Protein AF-A0A9P9FT14-F1 (afdb_monomer_lite)

Foldseek 3Di:
DDDPDDPVVPSCVPVVCCCVPDVVPHDDDPDDDQLDPAPFQSVLCVFAVDHCVVQQCQHCDPPSDDPVSCVVSVSVVHTNLVVCVVVVDHRDDDD

Radius of gyration: 15.84 Å; chains: 1; bounding box: 35×27×39 Å

Organism: NCBI:txid307937

pLDDT: mean 94.94, std 5.31, range [50.03, 98.38]

Structure (mmCIF, N/CA/C/O backbone):
data_AF-A0A9P9FT14-F1
#
_entry.id   AF-A0A9P9FT14-F1
#
loop_
_atom_site.group_PDB
_atom_site.id
_atom_site.type_symbol
_atom_site.label_atom_id
_atom_site.label_alt_id
_atom_site.label_comp_id
_atom_site.label_asym_id
_atom_site.label_entity_id
_atom_site.label_seq_id
_atom_site.pdbx_PDB_ins_code
_atom_site.Cartn_x
_atom_site.Cartn_y
_atom_site.Cartn_z
_atom_site.occupancy
_atom_site.B_iso_or_equiv
_atom_site.auth_seq_id
_atom_site.auth_comp_id
_atom_site.auth_asym_id
_atom_site.auth_atom_id
_atom_site.pdbx_PDB_model_num
ATOM 1 N N . MET A 1 1 ? -3.913 3.283 5.337 1.00 90.44 1 MET A N 1
ATOM 2 C CA . MET A 1 1 ? -2.469 3.060 5.559 1.00 90.44 1 MET A CA 1
ATOM 3 C C . MET A 1 1 ? -1.929 4.260 6.314 1.00 90.44 1 MET A C 1
ATOM 5 O O . MET A 1 1 ? -2.135 5.371 5.846 1.00 90.44 1 MET A O 1
ATOM 9 N N . SER A 1 2 ? -1.326 4.044 7.478 1.00 94.94 2 SER A N 1
ATOM 10 C CA . SER A 1 2 ? -0.555 5.057 8.211 1.00 94.94 2 SER A CA 1
ATOM 11 C C . SER A 1 2 ? 0.916 5.015 7.780 1.00 94.94 2 SER A C 1
ATOM 13 O O . SER A 1 2 ? 1.339 4.038 7.160 1.00 94.94 2 SER A O 1
ATOM 15 N N . ASP A 1 3 ? 1.676 6.067 8.078 1.00 96.31 3 ASP A N 1
ATOM 16 C CA . ASP A 1 3 ? 3.124 6.131 7.842 1.00 96.31 3 ASP A CA 1
ATOM 17 C C . ASP A 1 3 ? 3.854 5.957 9.177 1.00 96.31 3 ASP A C 1
ATOM 19 O O . ASP A 1 3 ? 3.503 6.633 10.140 1.00 96.31 3 ASP A O 1
ATOM 23 N N . ASP A 1 4 ? 4.784 5.004 9.251 1.00 95.44 4 ASP A N 1
ATOM 24 C CA . ASP A 1 4 ? 5.623 4.684 10.422 1.00 95.44 4 ASP A CA 1
ATOM 25 C C . ASP A 1 4 ? 4.902 4.427 11.766 1.00 95.44 4 ASP A C 1
ATOM 27 O O . ASP A 1 4 ? 5.537 4.342 12.814 1.00 95.44 4 ASP A O 1
ATOM 31 N N . GLN A 1 5 ? 3.577 4.242 11.757 1.00 95.12 5 GLN A N 1
ATOM 32 C CA . GLN A 1 5 ? 2.802 3.934 12.960 1.00 95.12 5 GLN A CA 1
ATOM 33 C C . GLN A 1 5 ? 3.177 2.561 13.525 1.00 95.12 5 GLN A C 1
ATOM 35 O O . GLN A 1 5 ? 3.058 1.543 12.839 1.00 95.12 5 GLN A O 1
ATOM 40 N N . ASP A 1 6 ? 3.508 2.512 14.810 1.00 91.06 6 ASP A N 1
ATOM 41 C CA . ASP A 1 6 ? 3.897 1.283 15.489 1.00 91.06 6 ASP A CA 1
ATOM 42 C C . ASP A 1 6 ? 2.920 0.926 16.627 1.00 91.06 6 ASP A C 1
ATOM 44 O O . ASP A 1 6 ? 2.443 1.785 17.360 1.00 91.06 6 ASP A O 1
ATOM 48 N N . ARG A 1 7 ? 2.605 -0.355 16.827 1.00 90.25 7 ARG A N 1
ATOM 49 C CA . ARG A 1 7 ? 1.764 -0.770 17.968 1.00 90.25 7 ARG A CA 1
ATOM 50 C C . ARG A 1 7 ? 2.568 -0.899 19.269 1.00 90.25 7 ARG A C 1
ATOM 52 O O . ARG A 1 7 ? 2.017 -0.703 20.351 1.00 90.25 7 ARG A O 1
ATOM 59 N N . GLN A 1 8 ? 3.843 -1.269 19.174 1.00 91.38 8 GLN A N 1
ATOM 60 C CA . GLN A 1 8 ? 4.652 -1.721 20.308 1.00 91.38 8 GLN A CA 1
ATOM 61 C C . GLN A 1 8 ? 4.980 -0.602 21.305 1.00 91.38 8 GLN A C 1
ATOM 63 O O . GLN A 1 8 ? 5.051 -0.856 22.504 1.00 91.38 8 GLN A O 1
ATOM 68 N N . LEU A 1 9 ? 5.116 0.632 20.828 1.00 94.00 9 LEU A N 1
ATOM 69 C CA . LEU A 1 9 ? 5.327 1.840 21.624 1.00 94.00 9 LEU A CA 1
ATOM 70 C C . LEU A 1 9 ? 4.000 2.460 22.092 1.00 94.00 9 LEU A C 1
ATOM 72 O O . LEU A 1 9 ? 3.985 3.558 22.643 1.00 94.00 9 LEU A O 1
ATOM 76 N N . GLY A 1 10 ? 2.870 1.766 21.900 1.00 94.44 10 GLY A N 1
ATOM 77 C CA . GLY A 1 10 ? 1.569 2.177 22.430 1.00 94.44 10 GLY A CA 1
ATOM 78 C C . GLY A 1 10 ? 0.917 3.340 21.683 1.00 94.44 10 GLY A C 1
ATOM 79 O O . GLY A 1 10 ? 0.023 3.986 22.229 1.00 94.44 10 GLY A O 1
ATOM 80 N N . SER A 1 11 ? 1.317 3.610 20.437 1.00 94.19 11 SER A N 1
ATOM 81 C CA . SER A 1 11 ? 0.826 4.764 19.667 1.00 94.19 11 SER A CA 1
ATOM 82 C C . SER A 1 11 ? -0.708 4.798 19.501 1.00 94.19 11 SER A C 1
ATOM 84 O O . SER A 1 11 ? -1.309 5.869 19.430 1.00 94.19 11 SER A O 1
ATOM 86 N N . LEU A 1 12 ? -1.368 3.633 19.507 1.00 95.06 12 LEU A N 1
ATOM 87 C CA . LEU A 1 12 ? -2.821 3.515 19.335 1.00 95.06 12 LEU A CA 1
ATOM 88 C C . LEU A 1 12 ? -3.621 3.876 20.598 1.00 95.06 12 LEU A C 1
ATOM 90 O O . LEU A 1 12 ? -4.839 4.057 20.514 1.00 95.06 12 LEU A O 1
ATOM 94 N N . ASN A 1 13 ? -2.968 3.987 21.763 1.00 95.31 13 ASN A N 1
ATOM 95 C CA . ASN A 1 13 ? -3.627 4.264 23.048 1.00 95.31 13 ASN A CA 1
ATOM 96 C C . ASN A 1 13 ? -4.307 5.641 23.072 1.00 95.31 13 ASN A C 1
ATOM 98 O O . ASN A 1 13 ? -5.257 5.855 23.820 1.00 95.31 13 ASN A O 1
ATOM 102 N N . TYR A 1 14 ? -3.848 6.560 22.223 1.00 95.06 14 TYR A N 1
ATOM 103 C CA . TYR A 1 14 ? -4.328 7.940 22.151 1.00 95.06 14 TYR A CA 1
ATOM 104 C C . TYR A 1 14 ? -5.241 8.193 20.944 1.00 95.06 14 TYR A C 1
ATOM 106 O O . TYR A 1 14 ? -5.496 9.340 20.583 1.00 95.06 14 TYR A O 1
ATOM 114 N N . MET A 1 15 ? -5.753 7.133 20.309 1.00 97.12 15 MET A N 1
ATOM 115 C CA . MET A 1 15 ? -6.603 7.215 19.117 1.00 97.12 15 MET A CA 1
ATOM 116 C C . MET A 1 15 ? -8.034 6.730 19.420 1.00 97.12 15 MET A C 1
ATOM 118 O O . MET A 1 15 ? -8.432 5.659 18.959 1.00 97.12 15 MET A O 1
ATOM 122 N N . PRO A 1 16 ? -8.858 7.492 20.170 1.00 97.69 16 PRO A N 1
ATOM 123 C CA . PRO A 1 16 ? -10.167 7.022 20.637 1.00 97.69 16 PRO A CA 1
ATOM 124 C C . PRO A 1 16 ? -11.138 6.683 19.497 1.00 97.69 16 PRO A C 1
ATOM 126 O O . PRO A 1 16 ? -11.922 5.743 19.610 1.00 97.69 16 PRO A O 1
ATOM 129 N N . ALA A 1 17 ? -11.066 7.402 18.371 1.00 98.19 17 ALA A N 1
ATOM 130 C CA . ALA A 1 17 ? -11.857 7.078 17.185 1.00 98.19 17 ALA A CA 1
ATOM 131 C C . ALA A 1 17 ? -11.422 5.747 16.546 1.00 98.19 17 ALA A C 1
ATOM 133 O O . ALA A 1 17 ? -12.275 4.952 16.166 1.00 98.19 17 ALA A O 1
ATOM 134 N N . LEU A 1 18 ? -10.113 5.467 16.485 1.00 96.88 18 LEU A N 1
ATOM 135 C CA . LEU A 1 18 ? -9.592 4.192 15.981 1.00 96.88 18 LEU A CA 1
ATOM 136 C C . LEU A 1 18 ? -10.055 3.027 16.864 1.00 96.88 18 LEU A C 1
ATOM 138 O O . LEU A 1 18 ? -10.538 2.021 16.347 1.00 96.88 18 LEU A O 1
ATOM 142 N N . GLN A 1 19 ? -9.955 3.189 18.187 1.00 97.31 19 GLN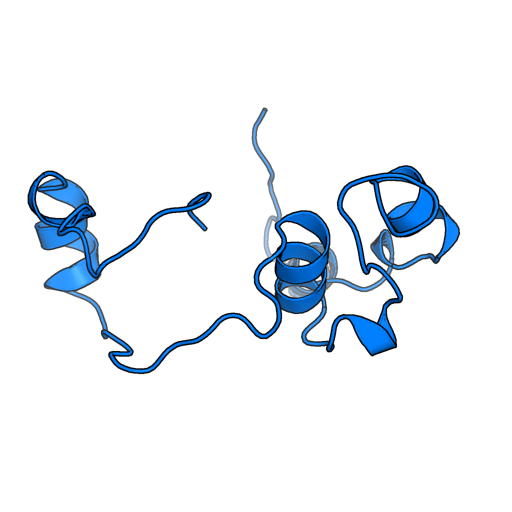 A N 1
ATOM 143 C CA . GLN A 1 19 ? -10.393 2.177 19.150 1.00 97.31 19 GLN A CA 1
ATOM 144 C C . GLN A 1 19 ? -11.891 1.871 18.998 1.00 97.31 19 GLN A C 1
ATOM 146 O O . GLN A 1 19 ? -12.289 0.712 18.910 1.00 97.31 19 GLN A O 1
ATOM 151 N N . ARG A 1 20 ? -12.726 2.913 18.902 1.00 98.12 20 ARG A N 1
ATOM 152 C CA . ARG A 1 20 ? -14.186 2.769 18.822 1.00 98.12 20 ARG A CA 1
ATOM 153 C C . ARG A 1 20 ? -14.683 2.253 17.471 1.00 98.12 20 ARG A C 1
ATOM 155 O O . ARG A 1 20 ? -15.619 1.459 17.441 1.00 98.12 20 ARG A O 1
ATOM 162 N N . GLU A 1 21 ? -14.121 2.734 16.364 1.00 97.94 21 GLU A N 1
ATOM 163 C CA . GLU A 1 21 ? -14.661 2.448 15.028 1.00 97.94 21 GLU A CA 1
ATOM 164 C C . GLU A 1 21 ? -13.987 1.262 14.341 1.00 97.94 21 GLU A C 1
ATOM 166 O O . GLU A 1 21 ? -14.666 0.519 13.641 1.00 97.94 21 GLU A O 1
ATOM 171 N N . MET A 1 22 ? -12.680 1.066 14.538 1.00 96.44 22 MET A N 1
ATOM 172 C CA . MET A 1 22 ? -11.918 0.049 13.805 1.00 96.44 22 MET A CA 1
ATOM 173 C C . MET A 1 22 ? -11.573 -1.154 14.680 1.00 96.44 22 MET A C 1
ATOM 175 O O . MET A 1 22 ? -11.786 -2.283 14.255 1.00 96.44 22 MET A O 1
ATOM 179 N N . VAL A 1 23 ? -11.073 -0.935 15.901 1.00 95.56 23 VAL A N 1
ATOM 180 C CA . VAL A 1 23 ? -10.683 -2.040 16.796 1.00 95.56 23 VAL A CA 1
ATOM 181 C C . VAL A 1 23 ? -11.922 -2.756 17.337 1.00 95.56 23 VAL A C 1
ATOM 183 O O . VAL A 1 23 ? -12.048 -3.963 17.174 1.00 95.56 23 VAL A O 1
ATOM 186 N N . ALA A 1 24 ? -12.878 -2.022 17.915 1.00 97.81 24 ALA A N 1
ATOM 187 C CA . ALA A 1 24 ? -14.063 -2.621 18.538 1.00 97.81 24 ALA A CA 1
ATOM 188 C C . ALA A 1 24 ? -15.057 -3.260 17.547 1.00 97.81 24 ALA A C 1
ATOM 190 O O . ALA A 1 24 ? -15.872 -4.083 17.957 1.00 97.81 24 ALA A O 1
ATOM 191 N N . LYS A 1 25 ? -15.024 -2.872 16.264 1.00 98.38 25 LYS A N 1
ATOM 192 C CA . LYS A 1 25 ? -15.964 -3.342 15.225 1.00 98.38 25 LYS A CA 1
ATOM 193 C C . LYS A 1 25 ? -15.301 -4.174 14.122 1.00 98.38 25 LYS A C 1
ATOM 195 O O . LYS A 1 25 ? -15.988 -4.610 13.202 1.00 98.38 25 LYS A O 1
ATOM 200 N N . GLY A 1 26 ? -13.981 -4.343 14.174 1.00 96.88 26 GLY A N 1
ATOM 201 C CA . GLY A 1 26 ? -13.190 -4.994 13.135 1.00 96.88 26 GLY A CA 1
ATOM 202 C C . GLY A 1 26 ? -12.521 -6.281 13.607 1.00 96.88 26 GLY A C 1
ATOM 203 O O . GLY A 1 26 ? -12.869 -6.859 14.633 1.00 96.88 26 GLY A O 1
ATOM 204 N N . VAL A 1 27 ? -11.538 -6.724 12.826 1.00 97.25 27 VAL A N 1
ATOM 205 C CA . VAL A 1 27 ? -10.694 -7.883 13.130 1.00 97.25 27 VAL A CA 1
ATOM 206 C C . VAL A 1 27 ? -9.247 -7.416 13.214 1.00 97.25 27 VAL A C 1
ATOM 208 O O . VAL A 1 27 ? -8.753 -6.748 12.305 1.00 97.25 27 VAL A O 1
ATOM 211 N N . GLU A 1 28 ? -8.562 -7.780 14.297 1.00 94.31 28 GLU A N 1
ATOM 212 C CA . GLU A 1 28 ? -7.138 -7.505 14.470 1.00 94.31 28 GLU A CA 1
ATOM 213 C C . GLU A 1 28 ? -6.294 -8.706 14.028 1.00 94.31 28 GLU A C 1
ATOM 215 O O . GLU A 1 28 ? -6.450 -9.822 14.526 1.00 94.31 28 GLU A O 1
ATOM 220 N N . PHE A 1 29 ? -5.334 -8.456 13.140 1.00 95.44 29 PHE A N 1
ATOM 221 C CA . PHE A 1 29 ? -4.271 -9.406 12.830 1.00 95.44 29 PHE A CA 1
ATOM 222 C C . PHE A 1 29 ? -3.072 -9.124 13.738 1.00 95.44 29 PHE A C 1
ATOM 224 O O . PHE A 1 29 ? -2.242 -8.267 13.442 1.00 95.44 29 PHE A O 1
ATOM 231 N N . SER A 1 30 ? -2.971 -9.856 14.849 1.00 92.94 30 SER A N 1
ATOM 232 C CA . SER A 1 30 ? -1.919 -9.655 15.858 1.00 92.94 30 SER A CA 1
ATOM 233 C C . SER A 1 30 ? -0.501 -9.964 15.360 1.00 92.94 30 SER A C 1
ATOM 235 O 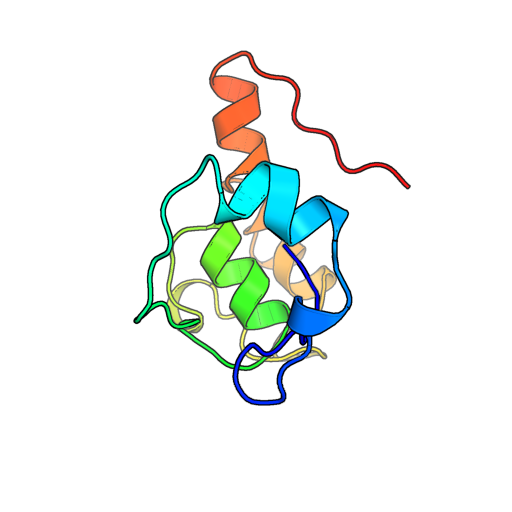O . SER A 1 30 ? 0.460 -9.483 15.952 1.00 92.94 30 SER A O 1
ATOM 237 N N . ASN A 1 31 ? -0.381 -10.728 14.269 1.00 94.56 31 ASN A N 1
ATOM 238 C CA . ASN A 1 31 ? 0.874 -11.122 13.627 1.00 94.56 31 ASN A CA 1
ATOM 239 C C . ASN A 1 31 ? 0.879 -10.718 12.142 1.00 94.56 31 ASN A C 1
ATOM 241 O O . ASN A 1 31 ? 0.965 -11.565 11.253 1.00 94.56 31 ASN A O 1
ATOM 245 N N . HIS A 1 32 ? 0.728 -9.421 11.871 1.00 93.62 32 HIS A N 1
ATOM 246 C CA . HIS A 1 32 ? 0.838 -8.851 10.528 1.00 93.62 32 HIS A CA 1
ATOM 247 C C . HIS A 1 32 ? 2.183 -8.138 10.352 1.00 93.62 32 HIS A C 1
ATOM 249 O O . HIS A 1 32 ? 2.571 -7.329 11.192 1.00 93.62 32 HIS A O 1
ATOM 255 N N . PHE A 1 33 ? 2.874 -8.407 9.242 1.00 94.88 33 PHE A N 1
ATOM 256 C CA . PHE A 1 33 ? 4.203 -7.864 8.966 1.00 94.88 33 PHE A CA 1
ATOM 257 C C . PHE A 1 33 ? 4.271 -7.280 7.556 1.00 94.88 33 PHE A C 1
ATOM 259 O O . PHE A 1 33 ? 3.780 -7.883 6.601 1.00 94.88 33 PHE A O 1
ATOM 266 N N . ALA A 1 34 ? 4.940 -6.135 7.416 1.00 95.75 34 ALA A N 1
ATOM 267 C CA . ALA A 1 34 ? 5.363 -5.651 6.109 1.00 95.75 34 ALA A CA 1
ATOM 268 C C . ALA A 1 34 ? 6.483 -6.550 5.565 1.00 95.75 34 ALA A C 1
ATOM 270 O O . ALA A 1 34 ? 7.386 -6.946 6.301 1.00 95.75 34 ALA A O 1
ATOM 271 N N . THR A 1 35 ? 6.475 -6.829 4.262 1.00 96.00 35 THR A N 1
ATOM 272 C CA . THR A 1 35 ? 7.518 -7.652 3.621 1.00 96.00 35 THR A CA 1
ATOM 273 C C . THR A 1 35 ? 8.872 -6.941 3.521 1.00 96.00 35 THR A C 1
ATOM 275 O O . THR A 1 35 ? 9.880 -7.572 3.222 1.00 96.00 35 THR A O 1
ATOM 278 N N . VAL A 1 36 ? 8.893 -5.615 3.692 1.00 97.06 36 VAL A N 1
ATOM 279 C CA . VAL A 1 36 ? 10.089 -4.765 3.648 1.00 97.06 36 VAL A CA 1
ATOM 280 C C . VAL A 1 36 ? 9.851 -3.504 4.488 1.00 97.06 36 VAL A C 1
ATOM 282 O O . VAL A 1 36 ? 8.808 -2.865 4.372 1.00 97.06 36 VAL A O 1
ATOM 285 N N . SER A 1 37 ? 10.811 -3.129 5.334 1.00 96.00 37 SER A N 1
ATOM 286 C CA . SER A 1 37 ? 10.724 -1.995 6.271 1.00 96.00 37 SER A CA 1
ATOM 287 C C . SER A 1 37 ? 11.283 -0.692 5.680 1.00 96.00 37 SER A C 1
ATOM 289 O O . SER A 1 37 ? 12.110 -0.012 6.281 1.00 96.00 37 SER A O 1
ATOM 291 N N . ASN A 1 38 ? 10.865 -0.362 4.457 1.00 96.50 38 ASN A N 1
ATOM 292 C CA . ASN A 1 38 ? 11.270 0.854 3.751 1.00 96.50 38 ASN A CA 1
ATOM 293 C C . ASN A 1 38 ? 10.061 1.409 2.977 1.00 96.50 38 ASN A C 1
ATOM 295 O O . ASN A 1 38 ? 9.376 0.632 2.312 1.00 96.50 38 ASN A O 1
ATOM 299 N N . CYS A 1 39 ? 9.765 2.712 3.070 1.00 95.56 39 CYS A N 1
ATOM 300 C CA . CYS A 1 39 ? 8.451 3.252 2.702 1.00 95.56 39 CYS A CA 1
ATOM 301 C C . CYS A 1 39 ? 8.065 3.013 1.229 1.00 95.56 39 CYS A C 1
ATOM 303 O O . CYS A 1 39 ? 7.015 2.422 0.976 1.00 95.56 39 CYS A O 1
ATOM 305 N N . CYS A 1 40 ? 8.897 3.396 0.250 1.00 95.88 40 CYS A N 1
ATOM 306 C CA . CYS A 1 40 ? 8.582 3.188 -1.171 1.00 95.88 40 CYS A CA 1
ATOM 307 C C . CYS A 1 40 ? 8.498 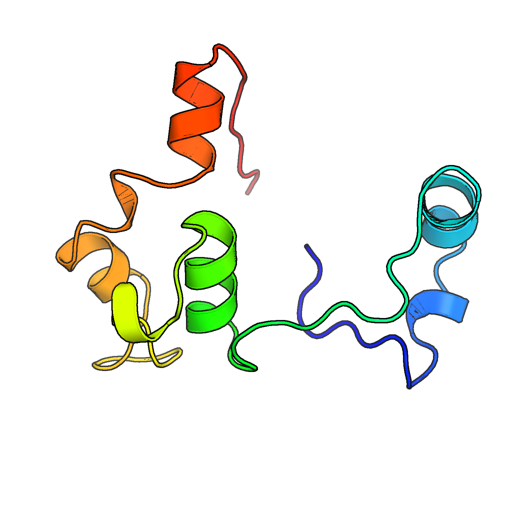1.694 -1.539 1.00 95.88 40 CYS A C 1
ATOM 309 O O . CYS A 1 40 ? 7.484 1.305 -2.121 1.00 95.88 40 CYS A O 1
ATOM 311 N N . PRO A 1 41 ? 9.473 0.839 -1.165 1.00 97.00 41 PRO A N 1
ATOM 312 C CA . PRO A 1 41 ? 9.372 -0.606 -1.376 1.00 97.00 41 PRO A CA 1
ATOM 313 C C . PRO A 1 41 ? 8.134 -1.237 -0.725 1.00 97.00 41 PRO A C 1
ATOM 315 O O . PRO A 1 41 ? 7.453 -2.038 -1.353 1.00 97.00 41 PRO A O 1
ATOM 318 N N . SER A 1 42 ? 7.802 -0.850 0.510 1.00 97.56 42 SER A N 1
ATOM 319 C CA . SER A 1 42 ? 6.659 -1.392 1.259 1.00 97.56 42 SER A CA 1
ATOM 320 C C . SER A 1 42 ? 5.333 -1.054 0.580 1.00 97.56 42 SER A C 1
ATOM 322 O O . SER A 1 42 ? 4.488 -1.924 0.367 1.00 97.56 42 SER A O 1
ATOM 324 N N . ARG A 1 43 ? 5.178 0.205 0.151 1.00 96.69 43 ARG A N 1
ATOM 325 C CA . ARG A 1 43 ? 3.984 0.686 -0.558 1.00 96.69 43 ARG A CA 1
ATOM 326 C C . ARG A 1 43 ? 3.847 0.046 -1.938 1.00 96.69 43 ARG A C 1
ATOM 328 O O . ARG A 1 43 ? 2.742 -0.347 -2.303 1.00 96.69 43 ARG A O 1
ATOM 335 N N . ALA A 1 44 ? 4.949 -0.102 -2.674 1.00 96.56 44 ALA A N 1
ATOM 336 C CA . ALA A 1 44 ? 4.964 -0.817 -3.949 1.00 96.56 44 ALA A CA 1
ATOM 337 C C . ALA A 1 44 ? 4.519 -2.277 -3.769 1.00 96.56 44 ALA A C 1
ATOM 339 O O . ALA A 1 44 ? 3.627 -2.735 -4.485 1.00 96.56 44 ALA A O 1
ATOM 340 N N . SER A 1 45 ? 5.066 -2.977 -2.768 1.00 97.06 45 SER A N 1
ATOM 341 C CA . SER A 1 45 ? 4.672 -4.353 -2.458 1.00 97.06 45 SER A CA 1
ATOM 342 C C . SER A 1 45 ? 3.188 -4.469 -2.108 1.00 97.06 45 SER A C 1
ATOM 344 O O . SER A 1 45 ? 2.499 -5.338 -2.640 1.00 97.06 45 SER A O 1
ATOM 346 N N . LEU A 1 46 ? 2.671 -3.567 -1.264 1.00 97.12 46 LEU A N 1
ATOM 347 C CA . LEU A 1 46 ? 1.259 -3.541 -0.871 1.00 97.12 46 LEU A CA 1
ATOM 348 C C . LEU A 1 46 ? 0.326 -3.323 -2.072 1.00 97.12 46 LEU A C 1
ATOM 350 O O . LEU A 1 46 ? -0.687 -4.005 -2.192 1.00 97.12 46 LEU A O 1
ATOM 354 N N . LEU A 1 47 ? 0.655 -2.377 -2.956 1.00 96.75 47 LEU A N 1
ATOM 355 C CA . LEU A 1 47 ? -0.205 -2.004 -4.083 1.00 96.75 47 LEU A CA 1
ATOM 356 C C . LEU A 1 47 ? -0.156 -2.997 -5.251 1.00 96.75 47 LEU A C 1
ATOM 358 O O . LEU A 1 47 ? -1.070 -3.000 -6.073 1.00 96.75 47 LEU A O 1
ATOM 362 N N . ARG A 1 48 ? 0.895 -3.818 -5.341 1.00 96.88 48 ARG A N 1
ATOM 363 C CA . ARG A 1 48 ? 1.075 -4.819 -6.408 1.00 96.88 48 ARG A CA 1
ATOM 364 C C . ARG A 1 48 ? 0.828 -6.248 -5.955 1.00 96.88 48 ARG A C 1
ATOM 366 O O . ARG A 1 48 ? 0.716 -7.126 -6.800 1.00 96.88 48 ARG A O 1
ATOM 373 N N . GLY A 1 49 ? 0.807 -6.507 -4.648 1.00 96.62 49 GLY A N 1
ATOM 374 C CA . GLY A 1 49 ? 0.809 -7.872 -4.118 1.00 96.62 49 GLY A CA 1
ATOM 375 C C . GLY A 1 49 ? 2.079 -8.651 -4.486 1.00 96.62 49 GLY A C 1
ATOM 376 O O . GLY A 1 49 ? 2.038 -9.869 -4.628 1.00 96.62 49 GLY A O 1
ATOM 377 N N . GLN A 1 50 ? 3.201 -7.955 -4.683 1.00 96.81 50 GLN A N 1
ATOM 378 C CA . GLN A 1 50 ? 4.479 -8.517 -5.131 1.00 96.81 50 GLN A CA 1
ATOM 379 C C . GLN A 1 50 ? 5.582 -8.204 -4.114 1.00 96.81 50 GLN A C 1
ATOM 381 O O . GLN A 1 50 ? 5.493 -7.225 -3.381 1.00 96.81 50 GLN A O 1
ATOM 386 N N . ALA A 1 51 ? 6.641 -9.013 -4.057 1.00 96.81 51 ALA A N 1
ATOM 387 C CA . ALA A 1 51 ? 7.791 -8.696 -3.214 1.00 96.81 51 ALA A CA 1
ATOM 388 C C . ALA A 1 51 ? 8.628 -7.558 -3.828 1.00 96.81 51 ALA A C 1
ATOM 390 O O . ALA A 1 51 ? 8.634 -7.361 -5.043 1.00 96.81 51 ALA A O 1
ATOM 391 N N . ALA A 1 52 ? 9.409 -6.847 -3.007 1.00 96.50 52 ALA A N 1
ATOM 392 C CA . ALA A 1 52 ? 10.224 -5.716 -3.472 1.00 96.50 52 ALA A CA 1
ATOM 393 C C . ALA A 1 52 ? 11.237 -6.099 -4.571 1.00 96.50 52 ALA A C 1
ATOM 395 O O . ALA A 1 52 ? 11.554 -5.292 -5.441 1.00 96.50 52 ALA A O 1
ATOM 396 N N . HIS A 1 53 ? 11.730 -7.342 -4.562 1.00 95.12 53 HIS A N 1
ATOM 397 C CA . HIS A 1 53 ? 12.624 -7.845 -5.607 1.00 95.12 53 HIS A CA 1
ATOM 398 C C . HIS A 1 53 ? 11.902 -8.129 -6.936 1.00 95.12 53 HIS A C 1
ATOM 400 O O . HIS A 1 53 ? 12.560 -8.191 -7.967 1.00 95.12 53 HIS A O 1
ATOM 406 N N . SER A 1 54 ? 10.575 -8.293 -6.929 1.00 96.25 54 SER A N 1
ATOM 407 C CA . SER A 1 54 ? 9.773 -8.511 -8.138 1.00 96.25 54 SER A CA 1
ATOM 408 C C . SER A 1 54 ? 9.526 -7.208 -8.900 1.00 96.25 54 SER A C 1
ATOM 410 O O . SER A 1 54 ? 9.605 -7.210 -10.120 1.00 96.25 54 SER A O 1
ATOM 412 N N . THR A 1 55 ? 9.270 -6.102 -8.188 1.00 95.19 55 THR A N 1
ATOM 413 C CA . THR A 1 55 ? 9.069 -4.760 -8.784 1.00 95.19 55 THR A CA 1
ATOM 414 C C . THR A 1 55 ? 10.375 -3.979 -8.951 1.00 95.19 55 THR A C 1
ATOM 416 O O . THR A 1 55 ? 10.418 -2.920 -9.573 1.00 95.19 55 THR A O 1
ATOM 419 N N . ASN A 1 56 ? 11.458 -4.459 -8.328 1.00 95.88 56 ASN A N 1
ATOM 420 C CA . ASN A 1 56 ? 12.753 -3.785 -8.243 1.00 95.88 56 ASN A CA 1
ATOM 421 C C . ASN A 1 56 ? 12.685 -2.369 -7.622 1.00 95.88 56 ASN A C 1
ATOM 423 O O . ASN A 1 56 ? 13.623 -1.582 -7.759 1.00 95.88 56 ASN A O 1
ATOM 427 N N . ILE A 1 57 ? 11.615 -2.021 -6.898 1.00 97.00 57 ILE A N 1
ATOM 428 C CA . ILE A 1 57 ? 11.575 -0.822 -6.052 1.00 97.00 57 ILE A CA 1
ATOM 429 C C . ILE A 1 57 ? 12.184 -1.190 -4.701 1.00 97.00 57 ILE A C 1
ATOM 431 O O . ILE A 1 57 ? 11.523 -1.752 -3.833 1.00 97.00 57 ILE A O 1
ATOM 435 N N . THR A 1 58 ? 13.471 -0.896 -4.530 1.00 96.44 58 THR A N 1
ATOM 436 C CA . THR A 1 58 ? 14.290 -1.374 -3.402 1.00 96.44 58 THR A CA 1
ATOM 437 C C . THR A 1 58 ? 14.755 -0.262 -2.465 1.00 96.44 58 THR A C 1
ATOM 439 O O . THR A 1 58 ? 15.331 -0.540 -1.416 1.00 96.44 58 THR A O 1
ATOM 442 N N . HIS A 1 59 ? 14.491 1.004 -2.803 1.00 95.88 59 HIS A N 1
ATOM 443 C CA . HIS A 1 59 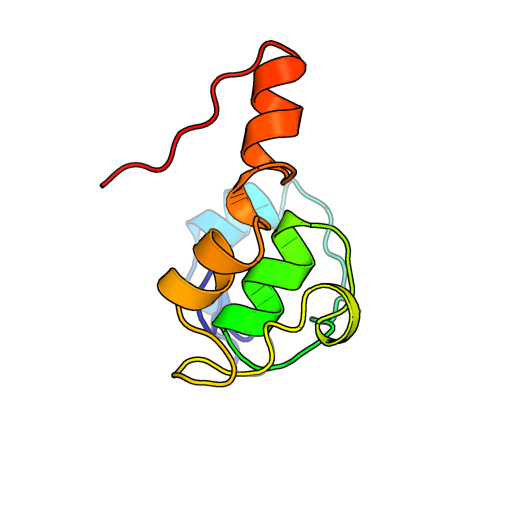? 14.904 2.154 -2.002 1.00 95.88 59 HIS A CA 1
ATOM 444 C C . HIS A 1 59 ? 13.921 3.330 -2.124 1.00 95.88 59 HIS A C 1
ATOM 446 O O . HIS A 1 59 ? 13.056 3.339 -2.994 1.00 95.88 59 HIS A O 1
ATOM 452 N N . VAL A 1 60 ? 14.065 4.351 -1.275 1.00 95.19 60 VAL A N 1
ATOM 453 C CA . VAL A 1 60 ? 13.274 5.599 -1.352 1.00 95.19 60 VAL A CA 1
ATOM 454 C C . VAL A 1 60 ? 13.763 6.578 -2.421 1.00 95.19 60 VAL A C 1
ATOM 456 O O . VAL A 1 60 ? 13.028 7.452 -2.866 1.00 95.19 60 VAL A O 1
ATOM 459 N N . ARG A 1 61 ? 15.034 6.458 -2.809 1.00 95.50 61 ARG A N 1
ATOM 460 C CA . ARG A 1 61 ? 15.755 7.391 -3.688 1.00 95.50 61 ARG A CA 1
ATOM 461 C C . ARG A 1 61 ? 16.307 6.677 -4.925 1.00 95.50 61 ARG A C 1
ATOM 463 O O . ARG A 1 61 ? 16.537 5.462 -4.853 1.00 95.50 61 ARG A O 1
ATOM 470 N N . PRO A 1 62 ? 16.605 7.417 -6.007 1.00 94.06 62 PRO A N 1
ATOM 471 C CA . PRO A 1 62 ? 17.330 6.883 -7.155 1.00 94.06 62 PRO A CA 1
ATOM 472 C C . PRO A 1 62 ? 18.686 6.271 -6.762 1.00 94.06 62 PRO A C 1
ATOM 474 O O . PRO A 1 62 ? 19.291 6.724 -5.788 1.00 94.06 62 PRO A O 1
ATOM 477 N N . PRO A 1 63 ? 19.186 5.263 -7.503 1.00 93.31 63 PRO A N 1
ATOM 478 C CA . PRO A 1 63 ? 18.520 4.556 -8.607 1.00 93.31 63 PRO A CA 1
ATOM 479 C C . PRO A 1 63 ? 17.594 3.413 -8.125 1.00 93.31 63 PRO A C 1
ATOM 481 O O . PRO A 1 63 ? 17.021 2.675 -8.928 1.00 93.31 63 PRO A O 1
ATOM 484 N N . GLY A 1 64 ? 17.472 3.209 -6.809 1.00 93.31 64 GLY A N 1
ATOM 485 C CA . GLY A 1 64 ? 16.752 2.076 -6.213 1.00 93.31 64 GLY A CA 1
ATOM 486 C C . GLY A 1 64 ? 15.230 2.238 -6.162 1.00 93.31 64 GLY A C 1
ATOM 487 O O . GLY A 1 64 ? 14.515 1.241 -6.167 1.00 93.31 64 GLY A O 1
ATOM 488 N N . GLY A 1 65 ? 14.727 3.468 -6.175 1.00 94.25 65 GLY A N 1
ATOM 489 C CA . GLY A 1 65 ? 13.301 3.799 -6.203 1.00 94.25 65 GLY A CA 1
ATOM 490 C C . GLY A 1 65 ? 13.105 5.276 -6.497 1.00 94.25 65 GLY A C 1
ATOM 491 O O . GLY A 1 65 ? 13.942 5.843 -7.191 1.00 94.25 65 GLY A O 1
ATOM 492 N N . ASN A 1 66 ? 12.075 5.879 -5.897 1.00 91.44 66 ASN A N 1
ATOM 493 C CA . ASN A 1 66 ? 11.372 7.101 -6.318 1.00 91.44 66 ASN A CA 1
ATOM 494 C C . ASN A 1 66 ? 10.210 6.834 -7.295 1.00 91.44 66 ASN A C 1
ATOM 496 O O . ASN A 1 66 ? 10.035 5.723 -7.800 1.00 91.44 66 ASN A O 1
ATOM 500 N N . TYR A 1 67 ? 9.398 7.868 -7.529 1.00 92.12 67 TYR A N 1
ATOM 501 C CA . TYR A 1 67 ? 8.252 7.778 -8.431 1.00 92.12 67 TYR A CA 1
ATOM 502 C C . TYR A 1 67 ? 8.663 7.651 -9.906 1.00 92.12 67 TYR A C 1
ATOM 504 O O . TYR A 1 67 ? 7.990 6.964 -10.668 1.00 92.12 67 TYR A O 1
ATOM 512 N N . ASP A 1 68 ? 9.794 8.231 -10.313 1.00 94.88 68 ASP A N 1
ATOM 513 C CA . ASP A 1 68 ? 10.263 8.106 -11.697 1.00 94.88 68 ASP A CA 1
ATOM 514 C C . ASP A 1 68 ? 10.593 6.655 -12.047 1.00 94.88 68 ASP A C 1
ATOM 516 O O . ASP 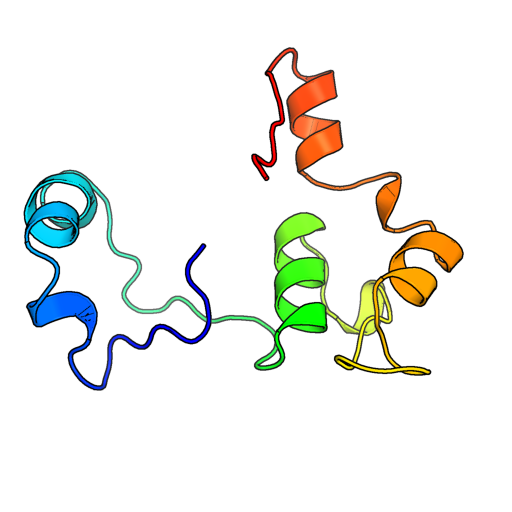A 1 68 ? 10.166 6.168 -13.089 1.00 94.88 68 ASP A O 1
ATOM 520 N N . LYS A 1 69 ? 11.285 5.925 -11.162 1.00 95.12 69 LYS A N 1
ATOM 521 C CA . LYS A 1 69 ? 11.570 4.499 -11.351 1.00 95.12 69 LYS A CA 1
ATOM 522 C C . LYS A 1 69 ? 10.284 3.689 -11.470 1.00 95.12 69 LYS A C 1
ATOM 524 O O . LYS A 1 69 ? 10.193 2.841 -12.348 1.00 95.12 69 LYS A O 1
ATOM 529 N N . TRP A 1 70 ? 9.309 3.964 -10.604 1.00 95.06 70 TRP A N 1
ATOM 530 C CA . TRP A 1 70 ? 8.001 3.309 -10.617 1.00 95.06 70 TRP A CA 1
ATOM 531 C C . TRP A 1 70 ? 7.304 3.444 -11.978 1.00 95.06 70 TRP A C 1
ATOM 533 O O . TRP A 1 70 ? 6.869 2.447 -12.548 1.00 95.06 70 TRP A O 1
ATOM 543 N N . ARG A 1 71 ? 7.292 4.659 -12.539 1.00 95.75 71 ARG A N 1
ATOM 544 C CA . ARG A 1 71 ? 6.723 4.930 -13.867 1.00 95.75 71 ARG A CA 1
ATOM 545 C C . ARG A 1 71 ? 7.545 4.338 -15.007 1.00 95.75 71 ARG A C 1
ATOM 547 O O . ARG A 1 71 ? 6.992 3.740 -15.920 1.00 95.75 71 ARG A O 1
ATOM 554 N N . LEU A 1 72 ? 8.870 4.492 -14.972 1.00 95.31 72 LEU A N 1
ATOM 555 C CA . LEU A 1 72 ? 9.765 3.979 -16.018 1.00 95.31 72 LEU A CA 1
ATOM 556 C C . LEU A 1 72 ? 9.745 2.447 -16.100 1.00 95.31 72 LEU A C 1
ATOM 558 O O . LEU A 1 72 ? 9.928 1.896 -17.181 1.00 95.31 72 LEU A O 1
ATOM 562 N N . ALA A 1 73 ? 9.508 1.768 -14.977 1.00 94.06 73 ALA A N 1
ATOM 563 C CA . ALA A 1 73 ? 9.329 0.321 -14.922 1.00 94.06 73 ALA A CA 1
ATOM 564 C C . ALA A 1 73 ? 7.917 -0.140 -15.348 1.00 94.06 73 ALA A C 1
ATOM 566 O O . ALA A 1 73 ? 7.680 -1.340 -15.444 1.00 94.06 73 ALA A O 1
ATOM 567 N N . GLY A 1 74 ? 6.981 0.784 -15.606 1.00 96.00 74 GLY A N 1
ATOM 568 C CA . GLY A 1 74 ? 5.586 0.471 -15.940 1.00 96.00 74 GLY A CA 1
ATOM 569 C C . GLY A 1 74 ? 4.791 -0.113 -14.770 1.00 96.00 74 GLY A C 1
ATOM 570 O O . GLY A 1 74 ? 3.746 -0.740 -14.962 1.00 96.00 74 GLY A O 1
ATOM 571 N N . GLU A 1 75 ? 5.277 0.059 -13.541 1.00 95.44 75 GLU A N 1
ATOM 572 C CA . GLU A 1 75 ? 4.639 -0.508 -12.356 1.00 95.44 75 GLU A CA 1
ATOM 573 C C . GLU A 1 75 ? 3.355 0.256 -11.970 1.00 95.44 75 GLU A C 1
ATOM 575 O O . GLU A 1 75 ? 2.468 -0.296 -11.312 1.00 95.44 75 GLU A O 1
ATOM 580 N N . ASP A 1 76 ? 3.189 1.489 -12.460 1.00 94.75 76 ASP A N 1
ATOM 581 C CA . ASP A 1 76 ? 1.962 2.285 -12.363 1.00 94.75 76 ASP A CA 1
ATOM 582 C C . ASP A 1 76 ? 0.832 1.811 -13.284 1.00 94.75 76 ASP A C 1
ATOM 584 O O . ASP A 1 76 ? -0.281 2.300 -13.152 1.00 94.75 76 ASP A O 1
ATOM 588 N N . LEU A 1 77 ? 1.064 0.856 -14.188 1.00 95.62 77 LEU A N 1
ATOM 589 C CA . LEU A 1 77 ? 0.049 0.440 -15.164 1.00 95.62 77 LEU A CA 1
ATOM 590 C C . LEU A 1 77 ? -0.824 -0.733 -14.697 1.00 95.62 77 LEU A C 1
ATOM 592 O O . LEU A 1 77 ? -1.908 -0.935 -15.233 1.00 95.62 77 LEU A O 1
ATOM 596 N N . ASN A 1 78 ? -0.378 -1.510 -13.706 1.00 95.06 78 ASN A N 1
ATOM 597 C CA . ASN A 1 78 ? -1.055 -2.739 -13.272 1.00 95.06 78 ASN A CA 1
ATOM 598 C C . ASN A 1 78 ? -1.017 -2.902 -11.743 1.00 95.06 78 ASN A C 1
ATOM 600 O O . ASN A 1 78 ? -0.309 -3.749 -11.208 1.00 95.06 78 ASN A O 1
ATOM 604 N N . TYR A 1 79 ? -1.742 -2.052 -11.020 1.00 96.75 79 TYR A N 1
ATOM 605 C CA . TYR A 1 79 ? -1.716 -2.000 -9.556 1.00 96.75 79 TYR A CA 1
ATOM 606 C C . TYR A 1 79 ? -3.114 -1.765 -8.978 1.00 96.75 79 TYR A C 1
ATOM 608 O O . TYR A 1 79 ? -4.036 -1.371 -9.695 1.00 96.75 79 TYR A O 1
ATOM 616 N N . LEU A 1 80 ? -3.269 -1.998 -7.673 1.00 97.50 80 LEU A N 1
ATOM 617 C CA . LEU A 1 80 ? -4.557 -2.063 -6.973 1.00 97.50 80 LEU A CA 1
ATOM 618 C C . LEU A 1 80 ? -5.588 -0.974 -7.345 1.00 97.50 80 LEU A C 1
ATOM 620 O O . LEU A 1 80 ? -6.744 -1.329 -7.580 1.00 97.50 80 LEU A O 1
ATOM 624 N N . PRO A 1 81 ? -5.242 0.326 -7.446 1.00 96.19 81 PRO A N 1
ATOM 625 C CA . PRO A 1 81 ? -6.197 1.361 -7.840 1.00 96.19 81 PRO A CA 1
ATOM 626 C C . PRO A 1 81 ? -6.779 1.166 -9.245 1.00 96.19 81 PRO A C 1
ATOM 628 O O . PRO A 1 81 ? -7.947 1.484 -9.462 1.00 96.19 81 PRO A O 1
ATOM 631 N N . HIS A 1 82 ? -6.007 0.628 -10.194 1.00 97.12 82 HIS A N 1
ATOM 632 C CA . HIS A 1 82 ? -6.515 0.295 -11.525 1.00 97.12 82 HIS A CA 1
ATOM 633 C C . HIS A 1 82 ? -7.430 -0.926 -11.490 1.00 97.12 82 HIS A C 1
ATOM 635 O O . HIS A 1 82 ? -8.516 -0.858 -12.056 1.00 97.12 82 HIS A O 1
ATOM 641 N N . TRP A 1 83 ? -7.083 -1.969 -10.730 1.00 97.56 83 TRP A N 1
ATOM 642 C CA . TRP A 1 83 ? -7.938 -3.156 -10.582 1.00 97.56 83 TRP A CA 1
ATOM 643 C C . TRP A 1 83 ? -9.305 -2.813 -9.990 1.00 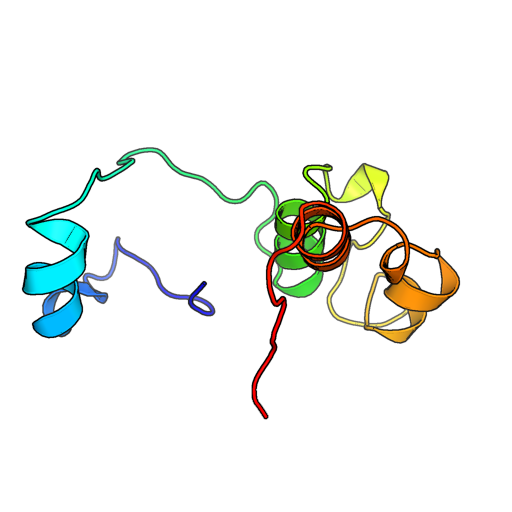97.56 83 TRP A C 1
ATOM 645 O O . TRP A 1 83 ? -10.341 -3.267 -10.469 1.00 97.56 83 TRP A O 1
ATOM 655 N N . ILE A 1 84 ? -9.319 -1.965 -8.959 1.00 97.50 84 ILE A N 1
ATOM 656 C CA . ILE A 1 84 ? -10.557 -1.517 -8.315 1.00 97.50 84 ILE A CA 1
ATOM 657 C C . ILE A 1 84 ? -11.380 -0.641 -9.277 1.00 97.50 84 ILE A C 1
ATOM 659 O O . ILE A 1 84 ? -12.604 -0.777 -9.330 1.00 97.50 84 ILE A O 1
ATOM 663 N N . LYS A 1 85 ? -10.724 0.201 -10.087 1.00 97.69 85 LYS A N 1
ATOM 664 C CA . LYS A 1 85 ? -11.393 0.999 -11.125 1.00 97.69 85 LYS A CA 1
ATOM 665 C C . LYS A 1 85 ? -12.014 0.131 -12.222 1.00 97.69 85 LYS A C 1
ATOM 667 O O . LYS A 1 85 ? -13.153 0.371 -12.611 1.00 97.69 85 LYS A O 1
ATOM 672 N N . GLU A 1 86 ? -11.299 -0.884 -12.697 1.00 97.81 86 GLU A N 1
ATOM 673 C CA . GLU A 1 86 ? -11.801 -1.856 -13.679 1.00 97.81 86 GLU A CA 1
ATOM 674 C C . GLU A 1 86 ? -12.990 -2.661 -13.141 1.00 97.81 86 GLU A C 1
ATOM 676 O O . GLU A 1 86 ? -13.916 -2.967 -13.887 1.00 97.81 86 GLU A O 1
ATOM 681 N N . ALA A 1 87 ? -13.021 -2.923 -11.831 1.00 98.25 87 ALA A N 1
ATOM 682 C CA . ALA A 1 87 ? -14.150 -3.554 -11.151 1.00 98.25 87 ALA A CA 1
ATOM 683 C C . ALA A 1 87 ? -15.373 -2.628 -10.953 1.00 98.25 87 ALA A C 1
ATOM 685 O O . ALA A 1 87 ? -16.357 -3.044 -10.343 1.00 98.25 87 ALA A O 1
ATOM 686 N N . GLY A 1 88 ? -15.335 -1.385 -11.450 1.00 98.19 88 GLY A N 1
ATOM 687 C CA . GLY A 1 88 ? -16.461 -0.445 -11.410 1.00 98.19 88 GLY A CA 1
ATOM 688 C C . GLY A 1 88 ? -16.524 0.452 -10.169 1.00 98.19 88 GLY A C 1
ATOM 689 O O . GLY A 1 88 ? -17.544 1.100 -9.946 1.00 98.19 88 GLY A O 1
ATOM 690 N N . TYR A 1 89 ? -15.458 0.513 -9.365 1.00 97.94 89 TYR A N 1
ATOM 691 C CA . TYR A 1 89 ? -15.381 1.382 -8.188 1.00 97.94 89 TYR A CA 1
ATOM 692 C C . TYR A 1 89 ? -14.584 2.661 -8.471 1.00 97.94 89 TYR A C 1
ATOM 694 O O . TYR A 1 89 ? -13.687 2.699 -9.312 1.00 97.94 89 TYR A O 1
ATOM 702 N N . ASN A 1 90 ? -14.854 3.718 -7.705 1.00 96.38 90 ASN A N 1
ATOM 703 C CA . ASN A 1 90 ? -14.035 4.927 -7.741 1.00 96.38 90 ASN A CA 1
ATOM 704 C C . ASN A 1 90 ? -12.739 4.715 -6.947 1.00 96.38 90 ASN A C 1
ATOM 706 O O . ASN A 1 90 ? -12.777 4.411 -5.754 1.00 96.38 90 ASN A O 1
ATOM 710 N N . ALA A 1 91 ? -11.595 4.917 -7.601 1.00 95.19 91 ALA A N 1
ATOM 711 C CA . ALA A 1 91 ? -10.284 4.944 -6.962 1.00 95.19 91 ALA A CA 1
ATOM 712 C C . ALA A 1 91 ? -9.785 6.394 -6.881 1.00 95.19 91 ALA A C 1
ATOM 714 O O . ALA A 1 91 ? -9.481 7.008 -7.903 1.00 95.19 91 ALA A O 1
ATOM 715 N N . GLU A 1 92 ? -9.706 6.940 -5.667 1.00 92.88 92 GLU A N 1
ATOM 716 C CA . GLU A 1 92 ? -9.324 8.333 -5.415 1.00 92.88 92 GLU A CA 1
ATOM 717 C C . GLU A 1 92 ? -8.136 8.414 -4.449 1.00 92.88 92 GLU A C 1
ATOM 719 O O . GLU A 1 92 ? -8.077 7.704 -3.444 1.00 92.88 92 GLU A O 1
ATOM 724 N N . CYS A 1 93 ? -7.212 9.333 -4.724 1.00 85.06 93 CYS A N 1
ATOM 725 C CA . CYS A 1 93 ? -6.227 9.818 -3.764 1.00 85.06 93 CYS A CA 1
ATOM 726 C C . CYS A 1 93 ? -6.428 11.332 -3.670 1.00 85.06 93 CYS A C 1
ATOM 728 O O . CYS A 1 93 ? -6.213 12.041 -4.651 1.00 85.06 93 CYS A O 1
ATOM 730 N N . LYS A 1 94 ? -6.959 11.806 -2.539 1.00 79.94 94 LYS A N 1
ATOM 731 C CA . LYS A 1 94 ? -7.260 13.229 -2.344 1.00 79.94 94 LYS A CA 1
ATOM 732 C C . LYS A 1 94 ? -5.968 13.972 -2.006 1.00 79.94 94 LYS A C 1
ATOM 734 O O . LYS A 1 94 ? -5.212 13.492 -1.163 1.00 79.94 94 LYS A O 1
ATOM 739 N N . ASN A 1 95 ? -5.744 15.099 -2.683 1.00 50.03 95 ASN A N 1
ATOM 740 C CA . ASN A 1 95 ? -4.693 16.063 -2.345 1.00 50.03 95 ASN A CA 1
ATOM 741 C C . ASN A 1 95 ? -5.044 16.822 -1.065 1.00 50.03 95 ASN A C 1
ATOM 743 O O . ASN A 1 95 ? -6.254 17.088 -0.866 1.00 50.03 95 ASN A O 1
#

InterPro domains:
  IPR000917 Sulfatase, N-terminal [PF00884] (11-91)
  IPR017850 Alkaline-phosphatase-like, core domain superfamily [G3DSA:3.40.720.10] (1-93)
  IPR017850 Alkaline-phosphatase-like, core domain superfamily [SSF53649] (1-91)

Secondary structure (DSSP, 8-state):
--SS--TTTTGGGG-HHHIIIIITTS---TT---SSSSHHHHHHHHHHTS-HHHHT---SSTTT-SHHHHHHTTGGGSSHHHHHHHTT-------

Sequence (95 aa):
MSDDQDRQLGSLNYMPALQREMVAKGVEFSNHFATVSNCCPSRASLLRGQAAHSTNITHVRPPGGNYDKWRLAGEDLNYLPHWIKEAGYNAECKN